Protein AF-A0A3Q3XEL5-F1 (afdb_monomer_lite)

pLDDT: mean 87.42, std 13.78, range [46.75, 98.31]

Sequence (137 aa):
LATCIENLPFELQRNFNLMRDLDQRTEDLKGQIDSLAKEYTANARTLSSEQKLSILKQIQQSYSKCKEFGDDKVQLAMQTYEMVDKHIRRLDTDLARFEADLKEKQIESTDYDSTSKFIILHIAETKKLILQIQVLV

Organism: Mola mola (NCBI:txid94237)

Secondary structure (DSSP, 8-state):
--TTTTTHHHHHHHHHHHHHHHHHHHHHHHHHHHHHHHHHHHTTTTS-HHHHHHHHHHHHHHHHHHHHHHHHHHHHHHHHHHHHHHHHHHHHHHHHHHHHHHHHHHHHHHHHHHHHHHHHHHHHHHHHHHHHHHH--

InterPro domains:
  IPR024610 Inhibitor of growth protein, N-terminal histone-binding [PF12998] (3-98)
  IPR024610 Inhibitor of growth protein, N-terminal histone-binding [SM01408] (4-98)
  IPR028651 ING family [PTHR10333] (4-109)

Structure (mmCIF, N/CA/C/O backbone):
data_AF-A0A3Q3XEL5-F1
#
_entry.id   AF-A0A3Q3XEL5-F1
#
loop_
_atom_site.group_PDB
_atom_site.id
_atom_site.type_symbol
_atom_site.label_atom_id
_atom_site.label_alt_id
_atom_site.label_comp_id
_atom_site.label_asym_id
_atom_site.label_entity_id
_atom_site.label_seq_id
_atom_site.pdbx_PDB_ins_code
_atom_site.Cartn_x
_atom_site.Cartn_y
_atom_site.Cartn_z
_atom_site.occupancy
_atom_site.B_iso_or_equiv
_atom_site.auth_seq_id
_atom_site.auth_comp_id
_atom_site.auth_asym_id
_atom_site.auth_atom_id
_atom_site.pdbx_PDB_model_num
ATOM 1 N N . LEU A 1 1 ? 12.799 -9.909 -26.744 1.00 46.75 1 LEU A N 1
ATOM 2 C CA . LEU A 1 1 ? 13.338 -8.585 -26.345 1.00 46.75 1 LEU A CA 1
ATOM 3 C C . LEU A 1 1 ? 12.234 -7.617 -25.886 1.00 46.75 1 LEU A C 1
ATOM 5 O O . LEU A 1 1 ? 12.506 -6.881 -24.953 1.00 46.75 1 LEU A O 1
ATOM 9 N N . ALA A 1 2 ? 11.000 -7.682 -26.416 1.00 50.47 2 ALA A N 1
ATOM 10 C CA . ALA A 1 2 ? 9.879 -6.798 -26.029 1.00 50.47 2 ALA A CA 1
ATOM 11 C C . ALA A 1 2 ? 8.990 -7.276 -24.850 1.00 50.47 2 ALA A C 1
ATOM 13 O O . ALA A 1 2 ? 8.370 -6.463 -24.172 1.00 50.47 2 ALA A O 1
ATOM 14 N N . THR A 1 3 ? 8.970 -8.576 -24.539 1.00 49.31 3 THR A N 1
ATOM 15 C CA . THR A 1 3 ? 7.961 -9.189 -23.647 1.00 49.31 3 THR A CA 1
ATOM 16 C C . THR A 1 3 ? 8.006 -8.761 -22.177 1.00 49.31 3 THR A C 1
ATOM 18 O O . THR A 1 3 ? 7.028 -8.953 -21.466 1.00 49.31 3 THR A O 1
ATOM 21 N N . CYS A 1 4 ? 9.114 -8.193 -21.690 1.00 50.84 4 CYS A N 1
ATOM 22 C CA . CYS A 1 4 ? 9.189 -7.715 -20.305 1.00 50.84 4 CYS A CA 1
ATOM 23 C C . CYS A 1 4 ? 8.710 -6.263 -20.157 1.00 50.84 4 CYS A C 1
ATOM 25 O O . CYS A 1 4 ? 8.159 -5.924 -19.121 1.00 50.84 4 CYS A O 1
ATOM 27 N N . ILE A 1 5 ? 8.900 -5.402 -21.163 1.00 57.53 5 ILE A N 1
ATOM 28 C CA . ILE A 1 5 ? 8.549 -3.971 -21.065 1.00 57.53 5 ILE A CA 1
ATOM 29 C C . ILE A 1 5 ? 7.035 -3.765 -21.232 1.00 57.53 5 ILE A C 1
ATOM 31 O O . ILE A 1 5 ? 6.460 -2.899 -20.580 1.00 57.53 5 ILE A O 1
ATOM 35 N N . GLU A 1 6 ? 6.375 -4.599 -22.040 1.00 62.69 6 GLU A N 1
ATOM 36 C CA . GLU A 1 6 ? 4.930 -4.505 -22.305 1.00 62.69 6 GLU A CA 1
ATOM 37 C C . GLU A 1 6 ? 4.057 -4.797 -21.074 1.00 62.69 6 GLU A C 1
ATOM 39 O O . GLU A 1 6 ? 2.959 -4.256 -20.959 1.00 62.69 6 GLU A O 1
ATOM 44 N N . ASN A 1 7 ? 4.552 -5.596 -20.124 1.00 75.62 7 ASN A N 1
ATOM 45 C CA . ASN A 1 7 ? 3.784 -5.988 -18.939 1.00 75.62 7 ASN A CA 1
ATOM 46 C C . ASN A 1 7 ? 3.907 -4.996 -17.776 1.00 75.62 7 ASN A C 1
ATOM 48 O O . ASN A 1 7 ? 3.052 -4.994 -16.890 1.00 75.62 7 ASN A O 1
ATOM 52 N N . LEU A 1 8 ? 4.918 -4.118 -17.784 1.00 85.44 8 LEU A N 1
ATOM 53 C CA . LEU A 1 8 ? 5.157 -3.171 -16.693 1.00 85.44 8 LEU A CA 1
ATOM 54 C C . LEU A 1 8 ? 3.957 -2.244 -16.417 1.00 85.44 8 LEU A C 1
ATOM 56 O O . LEU A 1 8 ? 3.590 -2.103 -15.250 1.00 85.44 8 LEU A O 1
ATOM 60 N N . PRO A 1 9 ? 3.297 -1.631 -17.424 1.00 88.56 9 PRO A N 1
ATOM 61 C CA . PRO A 1 9 ? 2.131 -0.785 -17.171 1.00 88.56 9 PRO A CA 1
ATOM 62 C C . PRO A 1 9 ? 0.983 -1.551 -16.503 1.00 88.56 9 PRO A C 1
ATOM 64 O O . PRO A 1 9 ? 0.333 -1.026 -15.598 1.00 88.56 9 PRO A O 1
ATOM 67 N N . PHE A 1 10 ? 0.761 -2.802 -16.916 1.00 90.88 10 PHE A N 1
ATOM 68 C CA . PHE A 1 10 ? -0.274 -3.666 -16.352 1.00 90.88 10 PHE A CA 1
ATOM 69 C C . PHE A 1 10 ? 0.048 -4.066 -14.905 1.00 90.88 10 PHE A C 1
ATOM 71 O O . PHE A 1 10 ? -0.805 -3.956 -14.022 1.00 90.88 10 PHE A O 1
ATOM 78 N N . GLU A 1 11 ? 1.287 -4.483 -14.636 1.00 91.19 11 GLU A N 1
ATOM 79 C CA . GLU A 1 11 ? 1.735 -4.857 -13.292 1.00 91.19 11 GLU A CA 1
ATOM 80 C C . GLU A 1 11 ? 1.726 -3.662 -12.330 1.00 91.19 11 GLU A C 1
ATOM 82 O O . GLU A 1 11 ? 1.243 -3.789 -11.202 1.00 91.19 11 GLU A O 1
ATOM 87 N N . LEU A 1 12 ? 2.149 -2.477 -12.785 1.00 93.38 12 LEU A N 1
ATOM 88 C CA . LEU A 1 12 ? 2.057 -1.240 -12.006 1.00 93.38 12 LEU A CA 1
ATOM 89 C C . LEU A 1 12 ? 0.613 -0.888 -11.669 1.00 93.38 12 LEU A C 1
ATOM 91 O O . LEU A 1 12 ? 0.307 -0.605 -10.512 1.00 93.38 12 LEU A O 1
ATOM 95 N N . GLN A 1 13 ? -0.285 -0.931 -12.655 1.00 95.19 13 GLN A N 1
ATOM 96 C CA . GLN A 1 13 ? -1.700 -0.657 -12.425 1.00 95.19 13 GLN A CA 1
ATOM 97 C C . GLN A 1 13 ? -2.287 -1.620 -11.387 1.00 95.19 13 GLN A C 1
ATOM 99 O O . GLN A 1 13 ? -2.974 -1.190 -10.458 1.00 95.19 13 GLN A O 1
ATOM 104 N N . ARG A 1 14 ? -1.981 -2.917 -11.507 1.00 96.50 14 ARG A N 1
ATOM 105 C CA . ARG A 1 14 ? -2.391 -3.93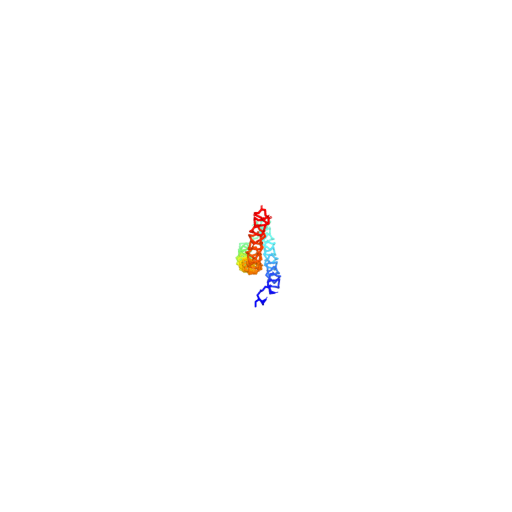2 -10.532 1.00 96.50 14 ARG A CA 1
ATOM 106 C C . ARG A 1 14 ? -1.853 -3.617 -9.135 1.00 96.50 14 ARG A C 1
ATOM 108 O O . ARG A 1 14 ? -2.623 -3.652 -8.178 1.00 96.50 14 ARG A O 1
ATOM 115 N N . ASN A 1 15 ? -0.570 -3.288 -9.008 1.00 94.56 15 ASN A N 1
ATOM 116 C CA . ASN A 1 15 ? 0.046 -2.994 -7.715 1.00 94.56 15 ASN A CA 1
ATOM 117 C C . ASN A 1 15 ? -0.527 -1.719 -7.083 1.00 94.56 15 ASN A C 1
ATOM 119 O O . ASN A 1 15 ? -0.810 -1.718 -5.890 1.00 94.56 15 ASN A O 1
ATOM 123 N N . PHE A 1 16 ? -0.780 -0.663 -7.859 1.00 94.62 16 PHE A N 1
ATOM 124 C CA . PHE A 1 16 ? -1.410 0.554 -7.337 1.00 94.62 16 PHE A CA 1
ATOM 125 C C . PHE A 1 16 ? -2.853 0.331 -6.885 1.00 94.62 16 PHE A C 1
ATOM 127 O O . PHE A 1 16 ? -3.262 0.900 -5.873 1.00 94.62 16 PHE A O 1
ATOM 134 N N . ASN A 1 17 ? -3.612 -0.514 -7.585 1.00 97.69 17 ASN A N 1
ATOM 135 C CA . ASN A 1 17 ? -4.947 -0.904 -7.133 1.00 97.69 17 ASN A CA 1
ATOM 136 C C . ASN A 1 17 ? -4.873 -1.657 -5.797 1.00 97.69 17 ASN A C 1
ATOM 138 O O . ASN A 1 17 ? -5.577 -1.299 -4.860 1.00 97.69 17 ASN A O 1
ATOM 142 N N . LEU A 1 18 ? -3.954 -2.620 -5.669 1.00 97.56 18 LEU A N 1
ATOM 143 C CA . LEU A 1 18 ? -3.735 -3.342 -4.412 1.00 97.56 18 LEU A CA 1
ATOM 144 C C . LEU A 1 18 ? -3.286 -2.416 -3.269 1.00 97.56 18 LEU A C 1
ATOM 146 O O . LEU A 1 18 ? -3.773 -2.551 -2.149 1.00 97.56 18 LEU A O 1
ATOM 150 N N . MET A 1 19 ? -2.399 -1.449 -3.534 1.00 97.75 19 MET A N 1
ATOM 151 C CA . MET A 1 19 ? -2.000 -0.449 -2.535 1.00 97.75 19 MET A CA 1
ATOM 152 C C . MET A 1 19 ? -3.190 0.401 -2.084 1.00 97.75 19 MET A C 1
ATOM 154 O O . MET A 1 19 ? -3.334 0.651 -0.891 1.00 97.75 19 MET A O 1
ATOM 158 N N . ARG A 1 20 ? -4.058 0.816 -3.017 1.00 97.88 20 ARG A N 1
ATOM 159 C CA . ARG A 1 20 ? -5.275 1.574 -2.696 1.00 97.88 20 ARG A CA 1
ATOM 160 C C . ARG A 1 20 ? -6.241 0.756 -1.841 1.00 97.88 20 ARG A C 1
ATOM 162 O O . ARG A 1 20 ? -6.827 1.302 -0.912 1.00 97.88 20 ARG A O 1
ATOM 169 N N . ASP A 1 21 ? -6.380 -0.536 -2.119 1.00 98.19 21 ASP A N 1
ATOM 170 C CA . ASP A 1 21 ? -7.221 -1.427 -1.318 1.00 98.19 21 ASP A CA 1
ATOM 171 C C . ASP A 1 21 ? -6.676 -1.589 0.109 1.00 98.19 21 ASP A C 1
ATOM 173 O O . ASP A 1 21 ? -7.443 -1.558 1.074 1.00 98.19 21 ASP A O 1
ATOM 177 N N . LEU A 1 22 ? -5.352 -1.730 0.263 1.00 97.81 22 LEU A N 1
ATOM 178 C CA . LEU A 1 22 ? -4.689 -1.757 1.572 1.00 97.81 22 LEU A CA 1
ATOM 179 C C . LEU A 1 22 ? -4.878 -0.435 2.325 1.00 97.81 22 LEU A C 1
ATOM 181 O O . LEU A 1 22 ? -5.166 -0.452 3.522 1.00 97.81 22 LEU A O 1
ATOM 185 N N . ASP A 1 23 ? -4.776 0.697 1.627 1.00 97.00 23 ASP A N 1
ATOM 186 C CA . ASP A 1 23 ? -5.030 2.021 2.197 1.00 97.00 23 ASP A CA 1
ATOM 187 C C . ASP A 1 23 ? -6.462 2.169 2.690 1.00 97.00 23 ASP A C 1
ATOM 189 O O . ASP A 1 23 ? -6.670 2.549 3.841 1.00 97.00 23 ASP A O 1
ATOM 193 N N . GLN A 1 24 ? -7.445 1.796 1.870 1.00 98.19 24 GLN A N 1
ATOM 194 C CA . GLN A 1 24 ? -8.848 1.873 2.259 1.00 98.19 24 GLN A CA 1
ATOM 195 C C . GLN A 1 24 ? -9.127 1.022 3.502 1.00 98.19 24 GLN A C 1
ATOM 197 O O . GLN A 1 24 ? -9.698 1.511 4.472 1.00 98.19 24 GLN A O 1
ATOM 202 N N . ARG A 1 25 ? -8.652 -0.229 3.522 1.00 97.81 25 ARG A N 1
ATOM 203 C CA . ARG A 1 25 ? -8.826 -1.123 4.679 1.00 97.81 25 ARG A CA 1
ATOM 204 C C . ARG A 1 25 ? -8.148 -0.592 5.940 1.00 97.81 25 ARG A C 1
ATOM 206 O O . ARG A 1 25 ? -8.656 -0.789 7.043 1.00 97.81 25 ARG A O 1
ATOM 213 N N . THR A 1 26 ? -6.998 0.056 5.784 1.00 97.81 26 THR A N 1
ATOM 214 C CA . THR A 1 26 ? -6.267 0.685 6.889 1.00 97.81 26 THR A CA 1
ATOM 215 C C . THR A 1 26 ? -7.052 1.870 7.451 1.00 97.81 26 THR A C 1
ATOM 217 O O . THR A 1 26 ? -7.206 1.973 8.667 1.00 97.81 26 THR A O 1
ATOM 220 N N . GLU A 1 27 ? -7.587 2.739 6.592 1.00 97.62 27 GLU A N 1
ATOM 221 C CA . GLU A 1 27 ? -8.418 3.874 7.012 1.00 97.62 27 GLU A CA 1
ATOM 222 C C . GLU A 1 27 ? -9.727 3.423 7.672 1.00 97.62 27 GLU A C 1
ATOM 224 O O . GLU A 1 27 ? -10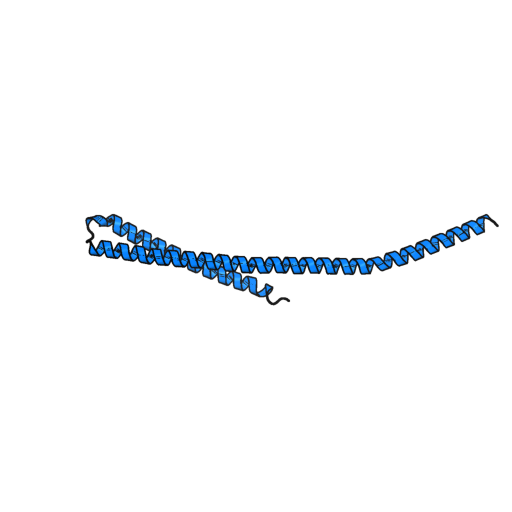.097 3.956 8.719 1.00 97.62 27 GLU A O 1
ATOM 229 N N . ASP A 1 28 ? -10.373 2.376 7.154 1.00 97.94 28 ASP A N 1
ATOM 230 C CA . ASP A 1 28 ? -11.572 1.797 7.768 1.00 97.94 28 ASP A CA 1
ATOM 231 C C . ASP A 1 28 ? -11.286 1.300 9.197 1.00 97.94 28 ASP A C 1
ATOM 233 O O . ASP A 1 28 ? -12.053 1.570 10.127 1.00 97.94 28 ASP A O 1
ATOM 237 N N . LEU A 1 29 ? -10.159 0.605 9.405 1.00 97.94 29 LEU A N 1
ATOM 238 C CA . LEU A 1 29 ? -9.747 0.142 10.734 1.00 97.94 29 LEU A CA 1
ATOM 239 C C . LEU A 1 29 ? -9.395 1.301 11.667 1.00 97.94 29 LEU A C 1
ATOM 241 O O . LEU A 1 29 ? -9.779 1.266 12.835 1.00 97.94 29 LEU A O 1
ATOM 245 N N . LYS A 1 30 ? -8.710 2.341 11.177 1.00 97.69 30 LYS A N 1
ATOM 246 C CA . LYS A 1 30 ? -8.444 3.555 11.966 1.00 97.69 30 LYS A CA 1
ATOM 247 C C . LYS A 1 30 ? -9.743 4.222 12.411 1.00 97.69 30 LYS A C 1
ATOM 249 O O . LYS A 1 30 ? -9.856 4.589 13.578 1.00 97.69 30 LYS A O 1
ATOM 254 N N . GLY A 1 31 ? -10.734 4.315 11.523 1.00 98.06 31 GLY A N 1
ATOM 255 C CA . GLY A 1 31 ? -12.062 4.831 11.853 1.00 98.06 31 GLY A CA 1
ATOM 256 C C . GLY A 1 31 ? -12.766 4.001 12.930 1.00 98.06 31 GLY A C 1
ATOM 257 O O . GLY A 1 31 ? -13.318 4.556 13.880 1.00 98.06 31 GLY A O 1
ATOM 258 N N . GLN A 1 32 ? -12.691 2.669 12.842 1.00 97.81 32 GLN A N 1
ATOM 259 C CA . GLN A 1 32 ? -13.231 1.775 13.875 1.00 97.81 32 GLN A CA 1
ATOM 260 C C . GLN A 1 32 ? -12.520 1.950 15.223 1.00 97.81 32 GLN A C 1
ATOM 262 O O . GLN A 1 32 ? -13.182 2.036 16.257 1.00 97.81 32 GLN A O 1
ATOM 267 N N . ILE A 1 33 ? -11.187 2.037 15.220 1.00 98.12 33 ILE A N 1
ATOM 268 C CA . ILE A 1 33 ? -10.382 2.268 16.427 1.00 98.12 33 ILE A CA 1
ATOM 269 C C . ILE A 1 33 ? -10.769 3.597 17.081 1.00 98.12 33 ILE A C 1
ATOM 271 O O . ILE A 1 33 ? -11.002 3.629 18.288 1.00 98.12 33 ILE A O 1
ATOM 275 N N . ASP A 1 34 ? -10.876 4.673 16.301 1.00 98.31 34 ASP A N 1
ATOM 276 C CA . ASP A 1 34 ? -11.262 5.994 16.802 1.00 98.31 34 ASP A CA 1
ATOM 277 C C . ASP A 1 34 ? -12.683 5.986 17.390 1.00 98.31 34 ASP A C 1
ATOM 279 O O . ASP A 1 34 ? -12.909 6.504 18.484 1.00 98.31 34 ASP A O 1
ATOM 283 N N . SER A 1 35 ? -13.633 5.320 16.726 1.00 98.00 35 SER A N 1
ATOM 284 C CA . SER A 1 35 ? -14.998 5.156 17.242 1.00 98.00 35 SER A CA 1
ATOM 285 C C . SER A 1 35 ? -15.026 4.410 18.580 1.00 98.00 35 SER A C 1
ATOM 287 O O . SER A 1 35 ? -15.648 4.879 19.535 1.00 98.00 35 SER A O 1
ATOM 289 N N . LEU A 1 36 ? -14.323 3.277 18.682 1.00 97.25 36 LEU A N 1
ATOM 290 C CA . LEU A 1 36 ? -14.241 2.484 19.914 1.00 97.25 36 LEU A CA 1
ATOM 291 C C . LEU A 1 36 ? -13.535 3.251 21.042 1.00 97.25 36 LEU A C 1
ATOM 293 O O . LEU A 1 36 ? -13.962 3.206 22.197 1.00 97.25 36 LEU A O 1
ATOM 297 N N . ALA A 1 37 ? -12.473 3.994 20.722 1.00 97.06 37 ALA A N 1
ATOM 298 C CA . ALA A 1 37 ? -11.759 4.824 21.689 1.00 97.06 37 ALA A CA 1
ATOM 299 C C . ALA A 1 37 ? -12.643 5.965 22.223 1.00 97.06 37 ALA A C 1
ATOM 301 O O . ALA A 1 37 ? -12.639 6.249 23.428 1.00 97.06 37 ALA A O 1
ATOM 302 N N . LYS A 1 38 ? -13.445 6.590 21.353 1.00 97.12 38 LYS A N 1
ATOM 303 C CA . LYS A 1 38 ? -14.440 7.601 21.738 1.00 97.12 38 LYS A CA 1
ATOM 304 C C . LYS A 1 38 ? -15.527 7.011 22.629 1.00 97.12 38 LYS A C 1
ATOM 306 O O . LYS A 1 38 ? -15.825 7.602 23.665 1.00 97.12 38 LYS A O 1
ATOM 311 N N . GLU A 1 39 ? -16.071 5.843 22.283 1.00 95.31 39 GLU A N 1
ATOM 312 C CA . GLU A 1 39 ? -17.069 5.141 23.100 1.00 95.31 39 GLU A CA 1
ATOM 313 C C . GLU A 1 39 ? -16.531 4.834 24.502 1.00 95.31 39 GLU A C 1
ATOM 315 O O . GLU A 1 39 ? -17.185 5.146 25.502 1.00 95.31 39 GLU A O 1
ATOM 320 N N . TYR A 1 40 ? -15.316 4.282 24.573 1.00 95.12 40 TYR A N 1
ATOM 321 C CA . TYR A 1 40 ? -14.646 3.975 25.831 1.00 95.12 40 TYR A CA 1
ATOM 322 C C . TYR A 1 40 ? -14.478 5.224 26.697 1.00 95.12 40 TYR A C 1
ATOM 324 O O . TYR A 1 40 ? -14.808 5.207 27.881 1.00 95.12 40 TYR A O 1
ATOM 332 N N . THR A 1 41 ? -13.994 6.320 26.107 1.00 94.94 41 THR A N 1
ATOM 333 C CA . THR A 1 41 ? -13.716 7.568 26.831 1.00 94.94 41 THR A CA 1
ATOM 334 C C . THR A 1 41 ? -15.005 8.245 27.301 1.00 94.94 41 THR A C 1
ATOM 336 O O . THR A 1 41 ? -15.079 8.689 28.448 1.00 94.94 41 THR A O 1
ATOM 339 N N . ALA A 1 42 ? -16.040 8.282 26.456 1.00 95.88 42 ALA A N 1
ATOM 340 C CA . ALA A 1 42 ? -17.328 8.895 26.776 1.00 95.88 42 ALA A CA 1
ATOM 341 C C . ALA A 1 42 ? -18.075 8.145 27.890 1.00 95.88 42 ALA A C 1
ATOM 343 O O . ALA A 1 42 ? -18.698 8.769 28.748 1.00 95.88 42 ALA A O 1
ATOM 344 N N . ASN A 1 43 ? -17.974 6.812 27.915 1.00 94.31 43 ASN A N 1
ATOM 345 C CA . ASN A 1 43 ? -18.722 5.957 28.838 1.00 94.31 43 ASN A CA 1
ATOM 346 C C . ASN A 1 43 ? -17.842 5.318 29.928 1.00 94.31 43 ASN A C 1
ATOM 348 O O . ASN A 1 43 ? -18.274 4.415 30.643 1.00 94.31 43 ASN A O 1
ATOM 352 N N . ALA A 1 44 ? -16.609 5.796 30.125 1.00 89.38 44 ALA A N 1
ATOM 353 C CA . ALA A 1 44 ? -15.630 5.168 31.020 1.00 89.38 44 ALA A CA 1
ATOM 354 C C . ALA A 1 44 ? -16.125 4.980 32.467 1.00 89.38 44 ALA A C 1
ATOM 356 O O . ALA A 1 44 ? -15.661 4.085 33.176 1.00 89.38 44 ALA A O 1
ATOM 357 N N . ARG A 1 45 ? -17.051 5.823 32.937 1.00 92.12 45 ARG A N 1
ATOM 358 C CA . ARG A 1 45 ? -17.616 5.747 34.297 1.00 92.12 45 ARG A CA 1
ATOM 359 C C . ARG A 1 45 ? -18.843 4.839 34.400 1.00 92.12 45 ARG A C 1
ATOM 361 O O . ARG A 1 45 ? -19.148 4.394 35.499 1.00 92.12 45 ARG A O 1
ATOM 368 N N . THR A 1 46 ? -19.527 4.583 33.289 1.00 95.12 46 THR A N 1
ATOM 369 C CA . THR A 1 46 ? -20.785 3.823 33.235 1.00 95.12 46 THR A CA 1
ATOM 370 C C . THR A 1 46 ? -20.583 2.389 32.751 1.00 95.12 46 THR A C 1
ATOM 372 O O . THR A 1 46 ? -21.353 1.511 33.127 1.00 95.12 46 THR A O 1
ATOM 375 N N . LEU A 1 47 ? -19.532 2.130 31.967 1.00 95.44 47 LEU A N 1
ATOM 376 C CA . LEU A 1 47 ? -19.184 0.792 31.493 1.00 95.44 47 LEU A CA 1
ATOM 377 C C . LEU A 1 47 ? -18.716 -0.117 32.636 1.00 95.44 47 LEU A C 1
ATOM 379 O O . LEU A 1 47 ? -17.877 0.268 33.462 1.00 95.44 47 LEU A O 1
ATOM 383 N N . SER A 1 48 ? -19.189 -1.363 32.618 1.00 96.56 48 SER A N 1
ATOM 384 C CA . SER A 1 48 ? -18.687 -2.423 33.491 1.00 96.56 48 SER A CA 1
ATOM 385 C C . SER A 1 48 ? -17.242 -2.800 33.140 1.00 96.56 48 SER A C 1
ATOM 387 O O . SER A 1 48 ? -16.750 -2.529 32.041 1.00 96.56 48 SER A O 1
ATOM 389 N N . SER A 1 49 ? -16.544 -3.467 34.062 1.00 95.31 49 SER A N 1
ATOM 390 C CA . SER A 1 49 ? -15.183 -3.965 33.813 1.00 95.31 49 SER A CA 1
ATOM 391 C C . SER A 1 49 ? -15.114 -4.915 32.613 1.00 95.31 49 SER A C 1
ATOM 393 O O . SER A 1 49 ? -14.151 -4.874 31.851 1.00 95.31 49 SER A O 1
ATOM 395 N N . GLU A 1 50 ? -16.145 -5.737 32.413 1.00 96.44 50 GLU A N 1
ATOM 396 C CA . GLU A 1 50 ? -16.227 -6.667 31.285 1.00 96.44 50 GLU A CA 1
ATOM 397 C C . GLU A 1 50 ? -16.407 -5.930 29.951 1.00 96.44 50 GLU A C 1
ATOM 399 O O . GLU A 1 50 ? -15.706 -6.226 28.984 1.00 96.44 50 GLU A O 1
ATOM 404 N N . GLN A 1 51 ? -17.269 -4.909 29.910 1.00 95.94 51 GLN A N 1
ATOM 405 C CA . GLN A 1 51 ? -17.464 -4.085 28.713 1.00 95.94 51 GLN A CA 1
ATOM 406 C C . GLN A 1 51 ? -16.197 -3.302 28.354 1.00 95.94 51 GLN A C 1
ATOM 408 O O . GLN A 1 51 ? -15.790 -3.281 27.193 1.00 95.94 51 GLN A O 1
ATOM 413 N N . LYS A 1 52 ? -15.520 -2.721 29.353 1.00 95.75 52 LYS A N 1
ATOM 414 C CA . LYS A 1 52 ? -14.221 -2.055 29.171 1.00 95.75 52 LYS A CA 1
ATOM 415 C C . LYS A 1 52 ? -13.192 -2.997 28.562 1.00 95.75 52 LYS A C 1
ATOM 417 O O . LYS A 1 52 ? -12.544 -2.647 27.581 1.00 95.75 52 LYS A O 1
ATOM 422 N N . LEU A 1 53 ? -13.065 -4.199 29.124 1.00 96.44 53 LEU A N 1
ATOM 423 C CA . LEU A 1 53 ? -12.140 -5.207 28.618 1.00 96.44 53 LEU A CA 1
ATOM 424 C C . LEU A 1 53 ? -12.491 -5.625 27.184 1.00 96.44 53 LEU A C 1
ATOM 426 O O . LEU A 1 53 ? -11.590 -5.794 26.366 1.00 96.44 53 LEU A O 1
ATOM 430 N N . SER A 1 54 ? -13.781 -5.769 26.870 1.00 97.00 54 SER A N 1
ATOM 431 C CA . SER A 1 54 ? -14.252 -6.090 25.521 1.00 97.00 54 SE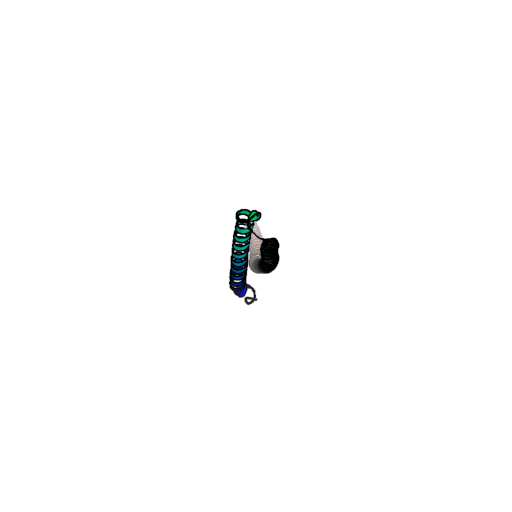R A CA 1
ATOM 432 C C . SER A 1 54 ? -13.860 -5.014 24.503 1.00 97.00 54 SER A C 1
ATOM 434 O O . SER A 1 54 ? -13.266 -5.340 23.476 1.00 97.00 54 SER A O 1
ATOM 436 N N . ILE A 1 55 ? -14.101 -3.733 24.807 1.00 96.56 55 ILE A N 1
ATOM 437 C CA . ILE A 1 55 ? -13.731 -2.619 23.919 1.00 96.56 55 ILE A CA 1
ATOM 438 C C . ILE A 1 55 ? -12.212 -2.562 23.719 1.00 96.56 55 ILE A C 1
ATOM 440 O O . ILE A 1 55 ? -11.742 -2.467 22.588 1.00 96.56 55 ILE A O 1
ATOM 444 N N . LEU A 1 56 ? -11.429 -2.691 24.795 1.00 96.56 56 LEU A N 1
ATOM 445 C CA . LEU A 1 56 ? -9.965 -2.687 24.705 1.00 96.56 56 LEU A CA 1
ATOM 446 C C . LEU A 1 56 ? -9.433 -3.849 23.854 1.00 96.56 56 LEU A C 1
ATOM 448 O O . LEU A 1 56 ? -8.514 -3.649 23.060 1.00 96.56 56 LEU A O 1
ATOM 452 N N . LYS A 1 57 ? -10.030 -5.043 23.964 1.00 97.94 57 LYS A N 1
ATOM 453 C CA . LYS A 1 57 ? -9.686 -6.187 23.105 1.00 97.94 57 LYS A CA 1
ATOM 454 C C . LYS A 1 57 ? -10.001 -5.914 21.636 1.00 97.94 57 LYS A C 1
ATOM 456 O O . LYS A 1 57 ? -9.174 -6.229 20.786 1.00 97.94 57 LYS A O 1
ATOM 461 N N . GLN A 1 58 ? -11.154 -5.317 21.336 1.00 97.94 58 GLN A N 1
ATOM 462 C CA . GLN A 1 58 ? -11.520 -4.961 19.962 1.00 97.94 58 GLN A CA 1
ATOM 463 C C . GLN A 1 58 ? -10.559 -3.919 19.377 1.00 97.94 58 GLN A C 1
ATOM 465 O O . GLN A 1 58 ? -10.055 -4.109 18.274 1.00 97.94 58 GLN A O 1
ATOM 470 N N . ILE A 1 59 ? -10.217 -2.876 20.143 1.00 98.06 59 ILE A N 1
ATOM 471 C CA . ILE A 1 59 ? -9.211 -1.879 19.741 1.00 98.06 59 ILE A CA 1
ATOM 472 C C . ILE A 1 59 ? -7.872 -2.558 19.448 1.00 98.06 59 ILE A C 1
ATOM 474 O O . ILE A 1 59 ? -7.277 -2.307 18.403 1.00 98.06 59 ILE A O 1
ATOM 478 N N . GLN A 1 60 ? -7.406 -3.438 20.341 1.00 98.06 60 GLN A N 1
ATOM 479 C CA . GLN A 1 60 ? -6.145 -4.153 20.154 1.00 98.06 60 GLN A CA 1
ATOM 480 C C . GLN A 1 60 ? -6.159 -4.992 18.869 1.00 98.06 60 GLN A C 1
ATOM 482 O O . GLN A 1 60 ? -5.205 -4.939 18.098 1.00 98.06 60 GLN A O 1
ATOM 487 N N . GLN A 1 61 ? -7.234 -5.743 18.619 1.00 98.12 61 GLN A N 1
ATOM 488 C CA . GLN A 1 61 ? -7.375 -6.572 17.420 1.00 98.12 61 GLN A CA 1
ATOM 489 C C . GLN A 1 61 ? -7.379 -5.730 16.140 1.00 98.12 61 GLN A C 1
ATOM 491 O O . GLN A 1 61 ? -6.639 -6.037 15.202 1.00 98.12 61 GLN A O 1
ATOM 496 N N . SER A 1 62 ? -8.155 -4.645 16.112 1.00 97.75 62 SER A N 1
ATOM 497 C CA . SER A 1 62 ? -8.190 -3.724 14.973 1.00 97.75 62 SER A CA 1
ATOM 498 C C . SER A 1 62 ? -6.835 -3.061 14.742 1.00 97.75 62 SER A C 1
ATOM 500 O O . SER A 1 62 ? -6.407 -2.933 13.597 1.00 97.75 62 SER A O 1
ATOM 502 N N . TYR A 1 63 ? -6.117 -2.699 15.809 1.00 97.88 63 TYR A N 1
ATOM 503 C CA . TYR A 1 63 ? -4.778 -2.122 15.711 1.00 97.88 63 TYR A CA 1
ATOM 504 C C . TYR A 1 63 ? -3.754 -3.125 15.169 1.00 97.88 63 TYR A C 1
ATOM 506 O O . TYR A 1 63 ? -2.984 -2.787 14.272 1.00 97.88 63 TYR A O 1
ATOM 514 N N . SER A 1 64 ? -3.764 -4.371 15.657 1.00 98.31 64 SER A N 1
ATOM 515 C CA . SER A 1 64 ? -2.910 -5.444 15.132 1.00 98.31 64 SER A CA 1
ATOM 516 C C . SER A 1 64 ? -3.127 -5.644 13.633 1.00 98.31 64 SER A C 1
ATOM 518 O O . SER A 1 64 ? -2.162 -5.657 12.876 1.00 98.31 64 SER A O 1
ATOM 520 N N . LYS A 1 65 ? -4.385 -5.693 13.190 1.00 98.12 65 LYS A N 1
ATOM 521 C CA . LYS A 1 65 ? -4.714 -5.852 11.770 1.00 98.12 65 LYS A CA 1
ATOM 522 C C . LYS A 1 65 ? -4.362 -4.621 10.930 1.00 98.12 65 LYS A C 1
ATOM 524 O O . LYS A 1 65 ? -3.903 -4.746 9.801 1.00 98.12 65 LYS A O 1
ATOM 529 N N . CYS A 1 66 ? -4.530 -3.425 11.494 1.00 97.50 66 CYS A N 1
ATOM 530 C CA . CYS A 1 66 ? -4.102 -2.176 10.868 1.00 97.50 66 CYS A CA 1
ATOM 531 C C . CYS A 1 66 ? -2.584 -2.165 10.644 1.00 97.50 66 CYS A C 1
ATOM 533 O O . CYS A 1 66 ? -2.119 -1.701 9.605 1.00 97.50 66 CYS A O 1
ATOM 535 N N . LYS A 1 67 ? -1.812 -2.688 11.604 1.00 97.38 67 LYS A N 1
ATOM 536 C CA . LYS A 1 67 ? -0.364 -2.840 11.468 1.00 97.38 67 LYS A CA 1
ATOM 537 C C . LYS A 1 67 ? -0.007 -3.844 10.370 1.00 97.38 67 LYS A C 1
ATOM 539 O O . LYS A 1 67 ? 0.827 -3.517 9.538 1.00 97.38 67 LYS A O 1
ATOM 544 N N . GLU A 1 68 ? -0.657 -5.008 10.338 1.00 98.31 68 GLU A N 1
ATOM 545 C CA . GLU A 1 68 ? -0.440 -6.023 9.293 1.00 98.31 68 GLU A CA 1
ATOM 546 C C . GLU A 1 68 ? -0.648 -5.445 7.885 1.00 98.31 68 GLU A C 1
ATOM 548 O O . GLU A 1 68 ? 0.223 -5.585 7.032 1.00 98.31 68 GLU A O 1
ATOM 553 N N . PHE A 1 69 ? -1.735 -4.698 7.654 1.00 97.62 69 PHE A N 1
ATOM 554 C CA . PHE A 1 69 ? -1.947 -4.024 6.366 1.00 97.62 69 PHE A CA 1
ATOM 555 C C . PHE A 1 69 ? -0.889 -2.960 6.057 1.00 97.62 69 PHE A C 1
ATOM 557 O O . PHE A 1 69 ? -0.518 -2.782 4.896 1.00 97.62 69 PHE A O 1
ATOM 564 N N . GLY A 1 70 ? -0.387 -2.262 7.078 1.00 95.94 70 GLY A N 1
ATOM 565 C CA . GLY A 1 70 ? 0.733 -1.337 6.932 1.00 95.94 70 GLY A CA 1
ATOM 566 C C . GLY A 1 70 ? 2.014 -2.043 6.480 1.00 95.94 70 GLY A C 1
ATOM 567 O O . GLY A 1 70 ? 2.663 -1.581 5.541 1.00 95.94 70 GLY A O 1
ATOM 568 N N . ASP A 1 71 ? 2.342 -3.178 7.097 1.00 97.31 71 ASP A N 1
ATOM 569 C CA . ASP A 1 71 ? 3.508 -3.991 6.744 1.00 97.31 71 ASP A CA 1
ATOM 570 C C . ASP A 1 71 ? 3.373 -4.547 5.309 1.00 97.31 71 ASP A C 1
ATOM 572 O O . ASP A 1 71 ? 4.295 -4.397 4.501 1.00 97.31 71 ASP A O 1
ATOM 576 N N . ASP A 1 72 ? 2.199 -5.075 4.942 1.00 98.12 72 ASP A N 1
ATOM 577 C CA . ASP A 1 72 ? 1.890 -5.534 3.579 1.00 98.12 72 ASP A CA 1
ATOM 578 C C . ASP A 1 72 ? 2.040 -4.407 2.545 1.00 98.12 72 ASP A C 1
ATOM 580 O O . ASP A 1 72 ? 2.589 -4.610 1.457 1.00 98.12 72 ASP A O 1
ATOM 584 N N . LYS A 1 73 ? 1.593 -3.189 2.883 1.00 97.50 73 LYS A N 1
ATOM 585 C CA . LYS A 1 73 ? 1.719 -2.018 2.008 1.00 97.50 73 LYS A CA 1
ATOM 586 C C . LYS A 1 73 ? 3.182 -1.656 1.766 1.00 97.50 73 LYS A C 1
ATOM 588 O O . LYS A 1 73 ? 3.552 -1.359 0.629 1.00 97.50 73 LYS A O 1
ATOM 593 N N . VAL A 1 74 ? 4.016 -1.690 2.808 1.00 97.62 74 VAL A N 1
ATOM 594 C CA . VAL A 1 74 ? 5.460 -1.437 2.683 1.00 97.62 74 VAL A CA 1
ATOM 595 C C . VAL A 1 74 ? 6.103 -2.478 1.770 1.00 97.62 74 VAL A C 1
ATOM 597 O O . VAL A 1 74 ? 6.829 -2.106 0.849 1.00 97.62 74 VAL A O 1
ATOM 600 N N . GLN A 1 75 ? 5.790 -3.762 1.959 1.00 97.19 75 GLN A N 1
ATOM 601 C CA . GLN A 1 75 ? 6.321 -4.834 1.111 1.00 97.19 75 GLN A CA 1
ATOM 602 C C . GLN A 1 75 ? 5.903 -4.668 -0.354 1.00 97.19 75 GLN A C 1
ATOM 604 O O . GLN A 1 75 ? 6.739 -4.756 -1.254 1.00 97.19 75 GLN A O 1
ATOM 609 N N . LEU A 1 76 ? 4.630 -4.358 -0.611 1.00 96.75 76 LEU A N 1
ATOM 610 C CA . LEU A 1 76 ? 4.131 -4.123 -1.965 1.00 96.75 76 LEU A CA 1
ATOM 611 C C . LEU A 1 76 ? 4.804 -2.909 -2.624 1.00 96.75 76 LEU A C 1
ATOM 613 O O . LEU A 1 76 ? 5.137 -2.951 -3.812 1.00 96.75 76 LEU A O 1
ATOM 617 N N . ALA A 1 77 ? 5.037 -1.835 -1.866 1.00 94.44 77 ALA A N 1
ATOM 618 C CA . ALA A 1 77 ? 5.756 -0.658 -2.347 1.00 94.44 77 ALA A CA 1
ATOM 619 C C . ALA A 1 77 ? 7.213 -0.986 -2.701 1.00 94.44 77 ALA A C 1
ATOM 621 O O . ALA A 1 77 ? 7.673 -0.593 -3.773 1.00 94.44 77 ALA A O 1
ATOM 622 N N . MET A 1 78 ? 7.909 -1.756 -1.859 1.00 96.06 78 MET A N 1
ATOM 623 C CA . MET A 1 78 ? 9.271 -2.222 -2.139 1.00 96.06 78 MET A CA 1
ATOM 624 C C . MET A 1 78 ? 9.328 -3.057 -3.422 1.00 96.06 78 MET A C 1
ATOM 626 O O . MET A 1 78 ? 10.108 -2.746 -4.318 1.00 96.06 78 MET A O 1
ATOM 630 N N . GLN A 1 79 ? 8.448 -4.052 -3.565 1.00 93.38 79 GLN A N 1
ATOM 631 C CA . GLN A 1 79 ? 8.383 -4.894 -4.766 1.00 93.38 79 GLN A CA 1
ATOM 632 C C . GLN A 1 79 ? 8.096 -4.079 -6.030 1.00 93.38 79 GLN A C 1
ATOM 634 O O . GLN A 1 79 ? 8.689 -4.313 -7.083 1.00 93.38 79 GLN A O 1
ATOM 639 N N . THR A 1 80 ? 7.196 -3.100 -5.925 1.00 93.25 80 THR A N 1
ATOM 640 C CA . THR A 1 80 ?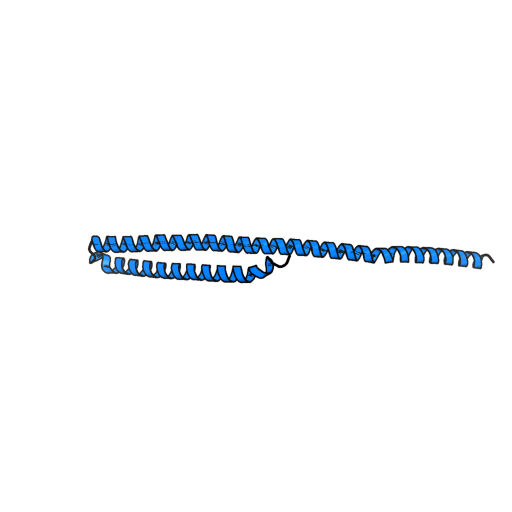 6.852 -2.214 -7.041 1.00 93.25 80 THR A CA 1
ATOM 641 C C . THR A 1 80 ? 8.037 -1.331 -7.431 1.00 93.25 80 THR A C 1
ATOM 643 O O . THR A 1 80 ? 8.316 -1.172 -8.617 1.00 93.25 80 THR A O 1
ATOM 646 N N . TYR A 1 81 ? 8.774 -0.802 -6.452 1.00 92.25 81 TYR A N 1
ATOM 647 C CA . TYR A 1 81 ? 9.984 -0.022 -6.700 1.00 92.25 81 TYR A CA 1
ATOM 648 C C . TYR A 1 81 ? 11.074 -0.860 -7.381 1.00 92.25 81 TYR A C 1
ATOM 650 O O . TYR A 1 81 ? 11.609 -0.451 -8.408 1.00 92.25 81 TYR A O 1
ATOM 658 N N . GLU A 1 82 ? 11.365 -2.054 -6.860 1.00 91.81 82 GLU A N 1
ATOM 659 C CA . GLU A 1 82 ? 12.369 -2.958 -7.434 1.00 91.81 82 GLU A CA 1
ATOM 660 C C . GLU A 1 82 ? 12.028 -3.386 -8.864 1.00 91.81 82 GLU A C 1
ATOM 662 O O . GLU A 1 82 ? 12.913 -3.502 -9.712 1.00 91.81 82 GLU A O 1
ATOM 667 N N . MET A 1 83 ? 10.746 -3.633 -9.142 1.00 91.81 83 MET A N 1
ATOM 668 C CA . MET A 1 83 ? 10.261 -3.909 -10.491 1.00 91.81 83 MET A CA 1
ATOM 669 C C . MET A 1 83 ? 10.593 -2.743 -11.426 1.00 91.81 83 MET A C 1
ATOM 671 O O . MET A 1 83 ? 11.223 -2.954 -12.461 1.00 91.81 83 MET A O 1
ATOM 675 N N . VAL A 1 84 ? 10.236 -1.513 -11.049 1.00 91.94 84 VAL A N 1
ATOM 676 C CA . VAL A 1 84 ? 10.507 -0.312 -11.854 1.00 91.94 84 VAL A CA 1
ATOM 677 C C . VAL A 1 84 ? 12.010 -0.085 -12.048 1.00 91.94 84 VAL A C 1
ATOM 679 O O . VAL A 1 84 ? 12.435 0.153 -13.177 1.00 91.94 84 VAL A O 1
ATOM 682 N N . ASP A 1 85 ? 12.828 -0.227 -11.000 1.00 90.88 85 ASP A N 1
ATOM 683 C CA . ASP A 1 85 ? 14.292 -0.088 -11.081 1.00 90.88 85 ASP A CA 1
ATOM 684 C C . ASP A 1 85 ? 14.905 -1.074 -12.089 1.00 90.88 85 ASP A C 1
ATOM 686 O O . ASP A 1 85 ? 15.724 -0.690 -12.928 1.00 90.88 85 ASP A O 1
ATOM 690 N N . LYS A 1 86 ? 14.445 -2.334 -12.094 1.00 91.38 86 LYS A N 1
ATOM 691 C CA . LYS A 1 86 ? 14.876 -3.334 -13.086 1.00 91.38 86 LYS A CA 1
ATOM 692 C C . LYS A 1 86 ? 14.560 -2.901 -14.517 1.00 91.38 86 LYS A C 1
ATOM 694 O O . LYS A 1 86 ? 15.372 -3.141 -15.412 1.00 91.38 86 LYS A O 1
ATOM 699 N N . HIS A 1 87 ? 13.410 -2.269 -14.749 1.00 88.12 87 HIS A N 1
ATOM 700 C CA . HIS A 1 87 ? 13.061 -1.7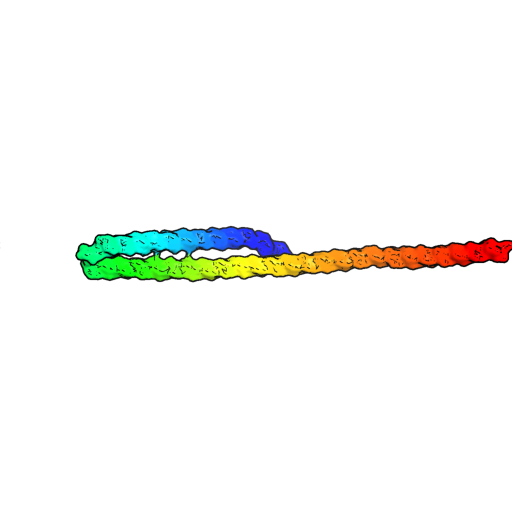58 -16.074 1.00 88.12 87 HIS A CA 1
ATOM 701 C C . HIS A 1 87 ? 13.908 -0.555 -16.481 1.00 88.12 87 HIS A C 1
ATOM 703 O O . HIS A 1 87 ? 14.351 -0.517 -17.627 1.00 88.12 87 HIS A O 1
ATOM 709 N N . ILE A 1 88 ? 14.191 0.369 -15.558 1.00 89.25 88 ILE A N 1
ATOM 710 C CA . ILE A 1 88 ? 15.075 1.516 -15.812 1.00 89.25 88 ILE A CA 1
ATOM 711 C C . ILE A 1 88 ? 16.464 1.026 -16.239 1.00 89.25 88 ILE A C 1
ATOM 713 O O . ILE A 1 88 ? 16.912 1.346 -17.335 1.00 89.25 88 ILE A O 1
ATOM 717 N N . ARG A 1 89 ? 17.097 0.141 -15.455 1.00 92.19 89 ARG A N 1
ATOM 718 C CA . ARG A 1 89 ? 18.434 -0.400 -15.778 1.00 92.19 89 ARG A CA 1
ATOM 719 C C . ARG A 1 89 ? 18.486 -1.107 -17.129 1.00 92.19 89 ARG A C 1
ATOM 721 O O . ARG A 1 89 ? 19.502 -1.070 -17.826 1.00 92.19 89 ARG A O 1
ATOM 728 N N . ARG A 1 90 ? 17.403 -1.800 -17.488 1.00 89.62 90 ARG A N 1
ATOM 729 C CA . ARG A 1 90 ? 17.296 -2.473 -18.781 1.00 89.62 90 ARG A CA 1
ATOM 730 C C . ARG A 1 90 ? 17.240 -1.462 -19.922 1.00 89.62 90 ARG A C 1
ATOM 732 O O . ARG A 1 90 ? 17.976 -1.633 -20.886 1.00 89.62 90 ARG A O 1
ATOM 739 N N . LEU A 1 91 ? 16.420 -0.419 -19.790 1.00 90.38 91 LEU A N 1
ATOM 740 C CA . LEU A 1 91 ? 16.349 0.667 -20.768 1.00 90.38 91 LEU A CA 1
ATOM 741 C C . LEU A 1 91 ? 17.701 1.373 -20.919 1.00 90.38 91 LEU A C 1
ATOM 743 O O . LEU A 1 91 ? 18.123 1.601 -22.047 1.00 90.38 91 LEU A O 1
ATOM 747 N N . ASP A 1 92 ? 18.413 1.628 -19.819 1.00 91.69 92 ASP A N 1
ATOM 748 C CA . ASP A 1 92 ? 19.759 2.217 -19.854 1.00 91.69 92 ASP A CA 1
ATOM 749 C C . ASP A 1 92 ? 20.752 1.328 -20.623 1.00 91.69 92 ASP A C 1
ATOM 751 O O . ASP A 1 92 ? 21.557 1.812 -21.418 1.00 91.69 92 ASP A O 1
ATOM 755 N N . THR A 1 93 ? 20.674 0.007 -20.425 1.00 93.12 93 THR A N 1
ATOM 756 C CA . THR A 1 93 ? 21.519 -0.968 -21.137 1.00 93.12 93 THR A CA 1
ATOM 757 C C . THR A 1 93 ? 21.191 -1.013 -22.629 1.00 93.12 93 THR A C 1
ATOM 759 O O . THR A 1 93 ? 22.096 -1.013 -23.466 1.00 93.12 93 THR A O 1
ATOM 762 N N . ASP A 1 94 ? 19.901 -1.047 -22.968 1.00 90.75 94 ASP A N 1
ATOM 763 C CA . ASP A 1 94 ? 19.433 -1.069 -24.353 1.00 90.75 94 ASP A CA 1
ATOM 764 C C . ASP A 1 94 ? 19.815 0.238 -25.076 1.00 90.75 94 ASP A C 1
ATOM 766 O O . ASP A 1 94 ? 20.254 0.194 -26.227 1.00 90.75 94 ASP A O 1
ATOM 770 N N . LEU A 1 95 ? 19.744 1.384 -24.387 1.00 91.88 95 LEU A N 1
ATOM 771 C CA . LEU A 1 95 ? 20.185 2.683 -24.898 1.00 91.88 95 LEU A CA 1
ATOM 772 C C . LEU A 1 95 ? 21.697 2.710 -25.156 1.00 91.88 95 LEU A C 1
ATOM 774 O O . LEU A 1 95 ? 22.118 3.070 -26.252 1.00 91.88 95 LEU A O 1
ATOM 778 N N . ALA A 1 96 ? 22.512 2.272 -24.192 1.00 93.44 96 ALA A N 1
ATOM 779 C CA . ALA A 1 96 ? 23.967 2.232 -24.345 1.00 93.44 96 ALA A CA 1
ATOM 780 C C . ALA A 1 96 ? 24.402 1.334 -25.516 1.00 93.44 96 ALA A C 1
ATOM 782 O O . ALA A 1 96 ? 25.319 1.673 -26.267 1.00 93.44 96 ALA A O 1
ATOM 783 N N . ARG A 1 97 ? 23.718 0.199 -25.709 1.00 93.75 97 ARG A N 1
ATOM 784 C CA . ARG A 1 97 ? 23.945 -0.680 -26.860 1.00 93.75 97 ARG A CA 1
ATOM 785 C C . ARG A 1 97 ? 23.559 0.000 -28.172 1.00 93.75 97 ARG A C 1
ATOM 787 O O . ARG A 1 97 ? 24.326 -0.050 -29.126 1.00 93.75 97 ARG A O 1
ATOM 794 N N . PHE A 1 98 ? 22.407 0.665 -28.209 1.00 90.69 98 PHE A N 1
ATOM 795 C CA . PHE A 1 98 ? 21.959 1.395 -29.392 1.00 90.69 98 PHE A CA 1
ATOM 796 C C . PHE A 1 98 ? 22.936 2.518 -29.786 1.00 90.69 98 PHE A C 1
ATOM 798 O O . PHE A 1 98 ? 23.235 2.696 -30.966 1.00 90.69 98 PHE A O 1
ATOM 805 N N . GLU A 1 99 ? 23.491 3.240 -28.811 1.00 90.06 99 GLU A N 1
ATOM 806 C CA . GLU A 1 99 ? 24.528 4.252 -29.046 1.00 90.06 99 GLU A CA 1
ATOM 807 C C . GLU A 1 99 ? 25.835 3.657 -29.592 1.00 90.06 99 GLU A C 1
ATOM 809 O O . GLU A 1 99 ? 26.481 4.275 -30.442 1.00 90.06 99 GLU A O 1
ATOM 814 N N . ALA A 1 100 ? 26.236 2.471 -29.121 1.00 91.75 100 ALA A N 1
ATOM 815 C CA . ALA A 1 100 ? 27.417 1.771 -29.622 1.00 91.75 100 ALA A CA 1
ATOM 816 C C . ALA A 1 100 ? 27.238 1.338 -31.087 1.00 91.75 100 ALA A C 1
ATOM 818 O O . ALA A 1 100 ? 28.087 1.660 -31.920 1.00 91.75 100 ALA A O 1
ATOM 819 N N . ASP A 1 101 ? 26.099 0.719 -31.413 1.00 90.69 101 ASP A N 1
ATOM 820 C CA . ASP A 1 101 ? 25.766 0.278 -32.775 1.00 90.69 101 ASP A CA 1
ATOM 821 C C . ASP A 1 101 ? 25.714 1.469 -33.761 1.00 90.69 101 ASP A C 1
ATOM 823 O O . ASP A 1 101 ? 26.103 1.355 -34.926 1.00 90.69 101 ASP A O 1
ATOM 827 N N . LEU A 1 102 ? 25.248 2.644 -33.311 1.00 87.19 102 LEU A N 1
ATOM 828 C CA . LEU A 1 102 ? 25.256 3.872 -34.116 1.00 87.19 102 LEU A CA 1
ATOM 829 C C . LEU A 1 102 ? 26.673 4.391 -34.390 1.00 87.19 102 LEU A C 1
ATOM 831 O O . LEU A 1 102 ? 26.949 4.836 -35.507 1.00 87.19 102 LEU A O 1
ATOM 835 N N . LYS A 1 103 ? 27.568 4.344 -33.396 1.00 83.81 103 LYS A N 1
ATOM 836 C CA . LYS A 1 103 ? 28.971 4.752 -33.564 1.00 83.81 103 LYS A CA 1
ATOM 837 C C . LYS A 1 103 ? 29.710 3.823 -34.523 1.00 83.81 103 LYS A C 1
ATOM 839 O O . LYS A 1 103 ? 30.441 4.315 -35.375 1.00 83.81 103 LYS A O 1
ATOM 844 N N . GLU A 1 104 ? 29.489 2.514 -34.431 1.00 80.62 104 GLU A N 1
ATOM 845 C CA . GLU A 1 104 ? 30.095 1.525 -35.332 1.00 80.62 104 GLU A CA 1
ATOM 846 C C . GLU A 1 104 ? 29.702 1.784 -36.796 1.00 80.62 104 GLU A C 1
ATOM 848 O O . GLU A 1 104 ? 30.573 1.943 -37.652 1.00 80.62 104 GLU A O 1
ATOM 853 N N . LYS A 1 105 ? 28.408 1.994 -37.070 1.00 74.94 105 LYS A N 1
ATOM 854 C CA . LYS A 1 105 ? 27.917 2.340 -38.419 1.00 74.94 105 LYS A CA 1
ATOM 855 C C . LYS A 1 105 ? 28.448 3.675 -38.946 1.00 74.94 105 LYS A C 1
ATOM 857 O O . LYS A 1 105 ? 28.660 3.824 -40.149 1.00 74.94 105 LYS A O 1
ATOM 862 N N . GLN A 1 106 ? 28.652 4.665 -38.075 1.00 63.66 106 GLN A N 1
ATOM 863 C CA . GLN A 1 106 ? 29.281 5.925 -38.475 1.00 63.66 106 GLN A CA 1
ATOM 864 C C . GLN A 1 106 ? 30.749 5.713 -38.854 1.00 63.66 106 GLN A C 1
ATOM 866 O O . GLN A 1 106 ? 31.179 6.222 -39.886 1.00 63.66 106 GLN A O 1
ATOM 871 N N . ILE A 1 107 ? 31.496 4.913 -38.090 1.00 59.88 107 ILE A N 1
ATOM 872 C CA . ILE A 1 107 ? 32.901 4.601 -38.384 1.00 59.88 107 ILE A CA 1
ATOM 873 C C . ILE A 1 107 ? 33.023 3.877 -39.733 1.00 59.88 107 ILE A C 1
ATOM 875 O O . ILE A 1 107 ? 33.829 4.306 -40.558 1.00 59.88 107 ILE A O 1
ATOM 879 N N . GLU A 1 108 ? 32.158 2.897 -40.018 1.00 58.06 108 GLU A N 1
ATOM 880 C CA . GLU A 1 108 ? 32.105 2.210 -41.322 1.00 58.06 108 GLU A CA 1
ATOM 881 C C . GLU A 1 108 ? 31.817 3.168 -42.496 1.00 58.06 108 GLU A C 1
ATOM 883 O O . GLU A 1 108 ? 32.344 2.992 -43.593 1.00 58.06 108 GLU A O 1
ATOM 888 N N . SER A 1 109 ? 31.030 4.228 -42.277 1.00 55.22 109 SER A N 1
ATOM 889 C CA . SER A 1 109 ? 30.750 5.238 -43.311 1.00 55.22 109 SER A CA 1
ATOM 890 C C . SER A 1 109 ? 31.911 6.217 -43.560 1.00 55.22 109 SER A C 1
ATOM 892 O O . SER A 1 109 ? 32.072 6.708 -44.678 1.00 55.22 109 SER A O 1
ATOM 894 N N . THR A 1 110 ? 32.758 6.472 -42.555 1.00 53.59 110 THR A N 1
ATOM 895 C CA . THR A 1 110 ? 33.913 7.389 -42.675 1.00 53.59 110 THR A CA 1
ATOM 896 C C . THR A 1 110 ? 35.117 6.778 -43.395 1.00 53.59 110 THR A C 1
ATOM 898 O O . THR A 1 110 ? 35.988 7.516 -43.854 1.00 53.59 110 THR A O 1
ATOM 901 N N . ASP A 1 111 ? 35.183 5.454 -43.553 1.00 54.09 111 ASP A N 1
ATOM 902 C CA . ASP A 1 111 ? 36.316 4.795 -44.223 1.00 54.09 111 ASP A CA 1
ATOM 903 C C . ASP A 1 111 ? 36.329 5.041 -45.756 1.00 54.09 111 ASP A C 1
ATOM 905 O O . ASP A 1 111 ? 37.373 5.030 -46.421 1.00 54.09 111 ASP A O 1
ATOM 909 N N . TYR A 1 112 ? 35.176 5.426 -46.320 1.00 53.75 112 TYR A N 1
ATOM 910 C CA . TYR A 1 112 ? 35.054 5.908 -47.703 1.00 53.75 112 TYR A CA 1
ATOM 911 C C . TYR A 1 112 ? 35.645 7.318 -47.913 1.00 53.75 112 TYR A C 1
ATOM 913 O O . TYR A 1 112 ? 36.093 7.647 -49.019 1.00 53.75 112 TYR A O 1
ATOM 921 N N . ASP A 1 113 ? 35.698 8.146 -46.864 1.00 59.88 113 ASP A N 1
ATOM 922 C CA . ASP A 1 113 ? 36.281 9.496 -46.906 1.00 59.88 113 ASP A CA 1
ATOM 923 C C . ASP A 1 113 ? 37.819 9.442 -46.885 1.00 59.88 113 ASP A C 1
ATOM 925 O O . ASP A 1 113 ? 38.483 10.179 -47.615 1.00 59.88 113 ASP A O 1
ATOM 929 N N . SER A 1 114 ? 38.406 8.498 -46.144 1.00 60.28 114 SER A N 1
ATOM 930 C CA . SER A 1 114 ? 39.861 8.279 -46.107 1.00 60.28 114 SER A CA 1
ATOM 931 C C . SER A 1 114 ? 40.422 7.835 -47.462 1.00 60.28 114 SER A C 1
ATOM 933 O O . SER A 1 114 ? 41.417 8.391 -47.936 1.00 60.28 114 SER A O 1
ATOM 935 N N . THR A 1 115 ? 39.749 6.894 -48.134 1.00 67.88 115 THR A N 1
ATOM 936 C CA . THR A 1 115 ? 40.143 6.430 -49.477 1.00 67.88 115 THR A CA 1
ATOM 937 C C . THR A 1 115 ? 40.019 7.551 -50.514 1.00 67.88 115 THR A C 1
ATOM 939 O O . THR A 1 115 ? 40.917 7.757 -51.333 1.00 67.88 115 THR A O 1
ATOM 942 N N . SER A 1 116 ? 38.945 8.343 -50.435 1.00 68.50 116 SER A N 1
ATOM 943 C CA . SER A 1 116 ? 38.726 9.492 -51.321 1.00 68.50 116 SER A CA 1
ATOM 944 C C . SER A 1 116 ? 39.765 10.598 -51.100 1.00 68.50 116 SER A C 1
ATOM 946 O O . SER A 1 116 ? 40.290 11.149 -52.068 1.00 68.50 116 SER A O 1
ATOM 948 N N . LYS A 1 117 ? 40.140 10.880 -49.845 1.00 75.88 117 LYS A N 1
ATOM 949 C CA . LYS A 1 117 ? 41.222 11.818 -49.5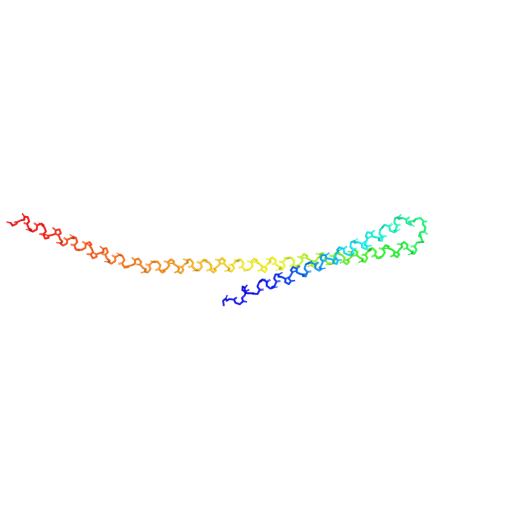01 1.00 75.88 117 LYS A CA 1
ATOM 950 C C . LYS A 1 117 ? 42.573 11.364 -50.038 1.00 75.88 117 LYS A C 1
ATOM 952 O O . LYS A 1 117 ? 43.313 12.195 -50.561 1.00 75.88 117 LYS A O 1
ATOM 957 N N . PHE A 1 118 ? 42.880 10.068 -49.964 1.00 75.81 118 PHE A N 1
ATOM 958 C CA . PHE A 1 118 ? 44.130 9.525 -50.497 1.00 75.81 118 PHE A CA 1
ATOM 959 C C . PHE A 1 118 ? 44.201 9.672 -52.024 1.00 75.81 118 PHE A C 1
ATOM 961 O O . PHE A 1 118 ? 45.213 10.129 -52.552 1.00 75.81 118 PHE A O 1
ATOM 968 N N . ILE A 1 119 ? 43.100 9.385 -52.729 1.00 80.12 119 ILE A N 1
ATOM 969 C CA . ILE A 1 119 ? 42.996 9.571 -54.186 1.00 80.12 119 ILE A CA 1
ATOM 970 C C . ILE A 1 119 ? 43.139 11.052 -54.563 1.00 80.12 119 ILE A C 1
ATOM 972 O O . ILE A 1 119 ? 43.897 11.383 -55.474 1.00 80.12 119 ILE A O 1
ATOM 976 N N . ILE A 1 120 ? 42.459 11.960 -53.856 1.00 79.56 120 ILE A N 1
ATOM 977 C CA . ILE A 1 120 ? 42.547 13.406 -54.112 1.00 79.56 120 ILE A CA 1
ATOM 978 C C . ILE A 1 120 ? 43.974 13.919 -53.886 1.00 79.56 120 ILE A C 1
ATOM 980 O O . ILE A 1 120 ? 44.473 14.694 -54.704 1.00 79.56 120 ILE A O 1
ATOM 984 N N . LEU A 1 121 ? 44.645 13.472 -52.819 1.00 82.06 121 LEU A N 1
ATOM 985 C CA . LEU A 1 121 ? 46.030 13.845 -52.534 1.00 82.06 121 LEU A CA 1
ATOM 986 C C . LEU A 1 121 ? 46.965 13.367 -53.650 1.00 82.06 121 LEU A C 1
ATOM 988 O O . LEU A 1 121 ? 47.757 14.154 -54.167 1.00 82.06 121 LEU A O 1
ATOM 992 N N . HIS A 1 122 ? 46.802 12.119 -54.092 1.00 82.38 122 HIS A N 1
ATOM 993 C CA . HIS A 1 122 ? 47.610 11.555 -55.168 1.00 82.38 122 HIS A CA 1
ATOM 994 C C . HIS A 1 122 ? 47.410 12.309 -56.490 1.00 82.38 122 HIS A C 1
ATOM 996 O O . HIS A 1 122 ? 48.385 12.639 -57.167 1.00 82.38 122 HIS A O 1
ATOM 1002 N N . ILE A 1 123 ? 46.161 12.660 -56.828 1.00 83.69 123 ILE A N 1
ATOM 1003 C CA . ILE A 1 123 ? 45.827 13.479 -58.005 1.00 83.69 123 ILE A CA 1
ATOM 1004 C C . ILE A 1 123 ? 46.449 14.881 -57.898 1.00 83.69 123 ILE A C 1
ATOM 1006 O O . ILE A 1 123 ? 46.944 15.419 -58.892 1.00 83.69 123 ILE A O 1
ATOM 1010 N N . ALA A 1 124 ? 46.432 15.497 -56.713 1.00 85.38 124 ALA A N 1
ATOM 1011 C CA . ALA A 1 124 ? 47.029 16.813 -56.494 1.00 85.38 124 ALA A CA 1
ATOM 1012 C C . ALA A 1 124 ? 48.556 16.786 -56.679 1.00 85.38 124 ALA A C 1
ATOM 1014 O O . ALA A 1 124 ? 49.111 17.680 -57.324 1.00 85.38 124 ALA A O 1
ATOM 1015 N N . GLU A 1 125 ? 49.229 15.743 -56.187 1.00 91.25 125 GLU A N 1
ATOM 1016 C CA . GLU A 1 125 ? 50.668 15.540 -56.383 1.00 91.25 125 GLU A CA 1
ATOM 1017 C C . GLU A 1 125 ? 51.022 15.321 -57.857 1.00 91.25 125 GLU A C 1
ATOM 1019 O O . GLU A 1 125 ? 51.961 15.946 -58.360 1.00 91.25 125 GLU A O 1
ATOM 1024 N N . THR A 1 126 ? 50.231 14.530 -58.591 1.00 87.75 126 THR A N 1
ATOM 1025 C CA . THR A 1 126 ? 50.463 14.332 -60.033 1.00 87.75 126 THR A CA 1
ATOM 1026 C C . THR A 1 126 ? 50.281 15.631 -60.812 1.00 87.75 126 THR A C 1
ATOM 1028 O O . THR A 1 126 ? 51.107 15.960 -61.663 1.00 87.75 126 THR A O 1
ATOM 1031 N N . LYS A 1 127 ? 49.242 16.418 -60.500 1.00 88.12 127 LYS A N 1
ATOM 1032 C CA . LYS A 1 127 ? 49.037 17.737 -61.123 1.00 88.12 127 LYS A CA 1
ATOM 1033 C C . LYS A 1 127 ? 50.198 18.690 -60.846 1.00 88.12 127 LYS A C 1
ATOM 1035 O O . LYS A 1 127 ? 50.616 19.408 -61.751 1.00 88.12 127 LYS A O 1
ATOM 1040 N N . LYS A 1 128 ? 50.742 18.686 -59.625 1.00 87.81 128 LYS A N 1
ATOM 1041 C CA . LYS A 1 128 ? 51.891 19.523 -59.253 1.00 87.81 128 LYS A CA 1
ATOM 1042 C C . LYS A 1 128 ? 53.141 19.162 -60.060 1.00 87.81 128 LYS A C 1
ATOM 1044 O O . LYS A 1 128 ? 53.831 20.064 -60.529 1.00 87.81 128 LYS A O 1
ATOM 1049 N N . LEU A 1 129 ? 53.390 17.868 -60.269 1.00 84.88 129 LEU A N 1
ATOM 1050 C CA . LEU A 1 129 ? 54.508 17.387 -61.082 1.00 84.88 129 LEU A CA 1
ATOM 1051 C C . LEU A 1 129 ? 54.354 17.792 -62.558 1.00 84.88 129 LEU A C 1
ATOM 1053 O O . LEU A 1 129 ? 55.310 18.261 -63.170 1.00 84.88 129 LEU A O 1
ATOM 1057 N N . ILE A 1 130 ? 53.140 17.686 -63.112 1.00 83.75 130 ILE A N 1
ATOM 1058 C CA . ILE A 1 130 ? 52.845 18.106 -64.492 1.00 83.75 130 ILE A CA 1
ATOM 1059 C C . ILE A 1 130 ? 53.096 19.609 -64.674 1.00 83.75 130 ILE A C 1
ATOM 1061 O O . ILE A 1 130 ? 53.752 19.998 -65.639 1.00 83.75 130 ILE A O 1
ATOM 1065 N N . LEU A 1 131 ? 52.642 20.451 -63.738 1.00 79.12 131 LEU A N 1
ATOM 1066 C CA . LEU A 1 131 ? 52.906 21.894 -63.791 1.00 79.12 131 LEU A CA 1
ATOM 1067 C C . LEU A 1 131 ? 54.402 22.216 -63.711 1.00 79.12 131 LEU A C 1
ATOM 1069 O O . LEU A 1 131 ? 54.868 23.101 -64.421 1.00 79.12 131 LEU A O 1
ATOM 1073 N N . GLN A 1 132 ? 55.167 21.506 -62.878 1.00 75.69 132 GLN A N 1
ATOM 1074 C CA . GLN A 1 132 ? 56.616 21.707 -62.811 1.00 75.69 132 GLN A CA 1
ATOM 1075 C C . GLN A 1 132 ? 57.302 21.361 -64.135 1.00 75.69 132 GLN A C 1
ATOM 1077 O O . GLN A 1 132 ? 58.166 22.114 -64.576 1.00 75.69 132 GLN A O 1
ATOM 1082 N N . ILE A 1 133 ? 56.888 20.276 -64.796 1.00 75.75 133 ILE A N 1
ATOM 1083 C CA . ILE A 1 133 ? 57.416 19.898 -66.114 1.00 75.75 133 ILE A CA 1
ATOM 1084 C C . ILE A 1 133 ? 57.064 20.959 -67.168 1.00 75.75 133 ILE A C 1
ATOM 1086 O O . ILE A 1 133 ? 57.920 21.315 -67.970 1.00 75.75 133 ILE A O 1
ATOM 1090 N N . GLN A 1 134 ? 55.847 21.512 -67.140 1.00 69.75 134 GLN A N 1
ATOM 1091 C CA . GLN A 1 134 ? 55.417 22.559 -68.078 1.00 69.75 134 GLN A CA 1
ATOM 1092 C C . GLN A 1 134 ? 56.181 23.883 -67.938 1.00 69.75 134 GLN A C 1
ATOM 1094 O O . GLN A 1 134 ? 56.228 24.640 -68.896 1.00 69.75 134 GLN A O 1
ATOM 1099 N N . VAL A 1 135 ? 56.758 24.183 -66.772 1.00 71.75 135 VAL A N 1
ATOM 1100 C CA . VAL A 1 135 ? 57.556 25.408 -66.549 1.00 71.75 135 VAL A CA 1
ATOM 1101 C C . VAL A 1 135 ? 59.021 25.227 -66.978 1.00 71.75 135 VAL A C 1
ATOM 1103 O O . VAL A 1 135 ? 59.743 26.207 -67.144 1.00 71.75 135 VAL A O 1
ATOM 1106 N N . LEU A 1 136 ? 59.471 23.982 -67.149 1.00 61.62 136 LEU A N 1
ATOM 1107 C CA . LEU A 1 136 ? 60.847 23.628 -67.512 1.00 61.62 136 LEU A CA 1
ATOM 1108 C C . LEU A 1 136 ? 61.076 23.475 -69.029 1.00 61.62 136 LEU A C 1
ATOM 1110 O O . LEU A 1 136 ? 62.227 23.310 -69.433 1.00 61.62 136 LEU A O 1
ATOM 1114 N N . VAL A 1 137 ? 60.018 23.529 -69.846 1.00 56.28 137 VAL A N 1
ATOM 1115 C CA . VAL A 1 137 ? 60.051 23.495 -71.324 1.00 56.28 137 VAL A CA 1
ATOM 1116 C C . VAL A 1 137 ? 59.659 24.860 -71.869 1.00 56.28 137 VAL A C 1
ATOM 1118 O O . VAL A 1 137 ? 60.353 25.333 -72.795 1.00 56.28 137 VAL A O 1
#

Radius of gyration: 38.0 Å; chains: 1; bounding box: 82×35×106 Å

Foldseek 3Di:
DCVLVVCLVVVLVVLVVVLVVLVVLLVVLVVVLVVLVCVCVVCVPPDDPVRNVVSVVSSVVSVVVSVVSVVVSVVSVVVNVVSVVVVVVVVVVVVVVVVVVVVVVVVVVCVVVVVVVVVVVVVVVVVVVVVVVVVVD